Protein AF-A0A8E2JTP0-F1 (afdb_monomer)

Nearest PDB structures (foldseek):
  8rdj-assembly1_T  TM=5.220E-01  e=9.508E-03  Sinapis alba
  8qma-assembly1_R  TM=5.192E-01  e=4.150E-02  Sinapis alba
  7v4o-assembly1_B-2  TM=5.478E-01  e=5.758E-02  Streptomyces sp. MK730-62F2
  8wa1-assembly1_P  TM=5.240E-01  e=7.163E-02  Nicotiana tabacum
  7v4p-assembly1_B-2  TM=4.332E-01  e=7.163E-02  Streptomyces sp. MK730-62F2

Organism: NCBI:txid574774

pLDDT: mean 77.01, std 10.87, range [49.31, 93.19]

Radius of gyration: 12.05 Å; Cα contacts (8 Å, |Δi|>4): 239; chains: 1; bounding box: 29×27×30 Å

Mean predicted aligned error: 6.85 Å

Solvent-accessible surface area (backbone atoms only — not comparable to full-atom values): 5381 Å² total; per-residue (Å²): 134,87,81,68,52,72,51,60,70,97,70,53,70,72,55,51,24,55,52,48,15,63,73,67,74,43,88,40,46,72,50,77,79,46,76,49,88,52,68,46,75,51,77,49,95,66,47,45,28,38,40,31,33,19,40,88,93,39,30,37,37,33,34,32,90,71,79,42,78,45,56,23,82,35,75,62,13,30,30,44,39,73,40,82,62,33,38,37,39,38,52,42,29,42,34,32,42,25,62

Sequence (99 aa):
MEEVIKGTDDVSDDELEKLASKLCKQDVKIDKSYTVGHSNVVQQENILAVFVKKQSGVGAVEILPYNSIRTGPGEKGWAILPIVERCTLFGQPLVRFFR

Foldseek 3Di:
DQDKDKDQADDDQVVVQVVLCVSLVHRWHKDDKDWDPFKDWDFDPPFFKKKWADDDPWKWKQAPPVRDIDHAPDNRMIMIGTHDGTMIIGGTITMITID

Structure (mmCIF, N/CA/C/O backbone):
data_AF-A0A8E2JTP0-F1
#
_entry.id   AF-A0A8E2JTP0-F1
#
loop_
_atom_site.group_PDB
_atom_site.id
_atom_site.type_symbol
_atom_site.label_atom_id
_atom_site.label_alt_id
_atom_site.label_comp_id
_atom_site.label_asym_id
_atom_site.label_entity_id
_atom_site.label_seq_id
_atom_site.pdbx_PDB_ins_code
_atom_site.Cartn_x
_atom_site.Cartn_y
_atom_site.Cartn_z
_atom_site.occupancy
_atom_site.B_iso_or_equiv
_atom_site.auth_seq_id
_atom_site.auth_comp_id
_atom_site.auth_asym_id
_atom_site.auth_atom_id
_atom_site.pdbx_PDB_model_num
ATOM 1 N N . MET A 1 1 ? -8.854 15.706 4.506 1.00 49.31 1 MET A N 1
ATOM 2 C CA . MET A 1 1 ? -7.543 15.466 3.869 1.00 49.31 1 MET A CA 1
ATOM 3 C C . MET A 1 1 ? -7.232 14.005 4.108 1.00 49.31 1 MET A C 1
ATOM 5 O O . MET A 1 1 ? -7.220 13.617 5.267 1.00 49.31 1 MET A O 1
ATOM 9 N N . GLU A 1 2 ? -7.110 13.193 3.062 1.00 65.62 2 GLU A N 1
ATOM 10 C CA . GLU A 1 2 ? -6.687 11.801 3.233 1.00 65.62 2 GLU A CA 1
ATOM 11 C C . GLU A 1 2 ? -5.175 11.765 3.417 1.00 65.62 2 GLU A C 1
ATOM 13 O O . GLU A 1 2 ? -4.427 12.342 2.623 1.00 65.62 2 GLU A O 1
ATOM 18 N N . GLU A 1 3 ? -4.742 11.145 4.506 1.00 76.88 3 GLU A N 1
ATOM 19 C CA . GLU A 1 3 ? -3.332 11.009 4.827 1.00 76.88 3 GLU A CA 1
ATOM 20 C C . GLU A 1 3 ? -2.723 9.957 3.889 1.00 76.88 3 GLU A C 1
ATOM 22 O O . GLU A 1 3 ? -3.250 8.861 3.728 1.00 76.88 3 GLU A O 1
ATOM 27 N N . VAL A 1 4 ? -1.638 10.313 3.204 1.00 83.38 4 VAL A N 1
ATOM 28 C CA . VAL A 1 4 ? -0.874 9.395 2.352 1.00 83.38 4 VAL A CA 1
ATOM 29 C C . VAL A 1 4 ? 0.539 9.364 2.893 1.00 83.38 4 VAL A C 1
ATOM 31 O O . VAL A 1 4 ? 1.188 10.408 2.980 1.00 83.38 4 VAL A O 1
ATOM 34 N N . ILE A 1 5 ? 1.031 8.171 3.210 1.00 86.12 5 ILE A N 1
ATOM 35 C CA . ILE A 1 5 ? 2.400 7.987 3.693 1.00 86.12 5 ILE A CA 1
ATOM 36 C C . ILE A 1 5 ? 3.294 7.720 2.483 1.00 86.12 5 ILE A C 1
ATOM 38 O O . ILE A 1 5 ? 2.952 6.898 1.635 1.00 86.12 5 ILE A O 1
ATOM 42 N N . LYS A 1 6 ? 4.425 8.424 2.377 1.00 87.69 6 LYS A N 1
ATOM 43 C CA . LYS A 1 6 ? 5.391 8.299 1.273 1.00 87.69 6 LYS A CA 1
ATOM 44 C C . LYS A 1 6 ? 6.810 8.138 1.815 1.00 87.69 6 LYS A C 1
ATOM 46 O O . LYS A 1 6 ? 7.126 8.722 2.847 1.00 87.69 6 LYS A O 1
ATOM 51 N N . GLY A 1 7 ? 7.666 7.430 1.082 1.00 84.19 7 GLY A N 1
ATOM 52 C CA . GLY A 1 7 ? 9.087 7.268 1.411 1.00 84.19 7 GLY A CA 1
ATOM 53 C C . GLY A 1 7 ? 9.944 6.902 0.196 1.00 84.19 7 GLY A C 1
ATOM 54 O O . GLY A 1 7 ? 9.420 6.763 -0.912 1.00 84.19 7 GLY A O 1
ATOM 55 N N . THR A 1 8 ? 11.263 6.793 0.391 1.00 80.62 8 THR A N 1
ATOM 56 C CA . THR A 1 8 ? 12.259 6.594 -0.689 1.00 80.62 8 THR A CA 1
ATOM 57 C C . THR A 1 8 ? 13.318 5.522 -0.423 1.00 80.62 8 THR A C 1
ATOM 59 O O . THR A 1 8 ? 14.108 5.236 -1.320 1.00 80.62 8 THR A O 1
ATOM 62 N N . ASP A 1 9 ? 13.324 4.926 0.769 1.00 74.62 9 ASP A N 1
ATOM 63 C CA . ASP A 1 9 ? 14.285 3.896 1.176 1.00 74.62 9 ASP A CA 1
ATOM 64 C C . ASP A 1 9 ? 13.614 2.518 1.260 1.00 74.62 9 ASP A C 1
ATOM 66 O O . ASP A 1 9 ? 12.380 2.420 1.296 1.00 74.62 9 ASP A O 1
ATOM 70 N N . ASP A 1 10 ? 14.419 1.451 1.282 1.00 74.31 10 ASP A N 1
ATOM 71 C CA . ASP A 1 10 ? 13.914 0.111 1.586 1.00 74.31 10 ASP A CA 1
ATOM 72 C C . ASP A 1 10 ? 13.593 0.036 3.084 1.00 74.31 10 ASP A C 1
ATOM 74 O O . ASP A 1 10 ? 14.473 0.045 3.942 1.00 74.31 10 ASP A O 1
ATOM 78 N N . VAL A 1 11 ? 12.295 0.013 3.370 1.00 81.56 11 VAL A N 1
ATOM 79 C CA . VAL A 1 11 ? 11.709 -0.071 4.709 1.00 81.56 11 VAL A CA 1
ATOM 80 C C . VAL A 1 11 ? 11.310 -1.518 4.970 1.00 81.56 11 VAL A C 1
ATOM 82 O O . VAL A 1 11 ? 10.853 -2.210 4.057 1.00 81.56 11 VAL A O 1
ATOM 85 N N . SER A 1 12 ? 11.498 -1.982 6.204 1.00 88.19 12 SER A N 1
ATOM 86 C CA . SER A 1 12 ? 11.147 -3.351 6.586 1.00 88.19 12 SER A CA 1
ATOM 87 C C . SER A 1 12 ? 9.632 -3.586 6.570 1.00 88.19 12 SER A C 1
ATOM 89 O O . SER A 1 12 ? 8.845 -2.661 6.774 1.00 88.19 12 SER A O 1
ATOM 91 N N . ASP A 1 13 ? 9.210 -4.837 6.370 1.00 89.44 13 ASP A N 1
ATOM 92 C CA . ASP A 1 13 ? 7.791 -5.216 6.392 1.00 89.44 13 ASP A CA 1
ATOM 93 C C . ASP A 1 13 ? 7.132 -4.838 7.733 1.00 89.44 13 ASP A C 1
ATOM 95 O O . ASP A 1 13 ? 6.051 -4.257 7.731 1.00 89.44 13 ASP A O 1
ATOM 99 N N . ASP A 1 14 ? 7.828 -5.035 8.859 1.00 90.88 14 ASP A N 1
ATOM 100 C CA . ASP A 1 14 ? 7.355 -4.652 10.199 1.00 90.88 14 ASP A CA 1
ATOM 101 C C . ASP A 1 14 ? 7.099 -3.142 10.334 1.00 90.88 14 ASP A C 1
ATOM 103 O O . ASP A 1 14 ? 6.164 -2.703 11.010 1.00 90.88 14 ASP A O 1
ATOM 107 N N . GLU A 1 15 ? 7.947 -2.311 9.727 1.00 91.06 15 GLU A N 1
ATOM 108 C CA . GLU A 1 15 ? 7.766 -0.859 9.724 1.00 91.06 15 GLU A CA 1
ATOM 109 C C . GLU A 1 15 ? 6.629 -0.439 8.794 1.00 91.06 15 GLU A C 1
ATOM 111 O O . GLU A 1 15 ? 5.832 0.427 9.162 1.00 91.06 15 GLU A O 1
ATOM 116 N N . LEU A 1 16 ? 6.510 -1.070 7.623 1.00 89.75 16 LEU A N 1
ATOM 117 C CA . LEU A 1 16 ? 5.400 -0.836 6.701 1.00 89.75 16 LEU A CA 1
ATOM 118 C C . LEU A 1 16 ? 4.056 -1.205 7.342 1.00 89.75 16 LEU A C 1
ATOM 120 O O . LEU A 1 16 ? 3.112 -0.424 7.233 1.00 89.75 16 LEU A O 1
ATOM 124 N N . GLU A 1 17 ? 3.981 -2.331 8.056 1.00 93.19 17 GLU A N 1
ATOM 125 C CA . GLU A 1 17 ? 2.800 -2.729 8.829 1.00 93.19 17 GLU A CA 1
ATOM 126 C C . GLU A 1 17 ? 2.467 -1.695 9.904 1.00 93.19 17 GLU A C 1
ATOM 128 O O . GLU A 1 17 ? 1.341 -1.218 9.954 1.00 93.19 17 GLU A O 1
ATOM 133 N N . LYS A 1 18 ? 3.437 -1.250 10.716 1.00 92.81 18 LYS A N 1
ATOM 134 C CA . LYS A 1 18 ? 3.191 -0.216 11.744 1.00 92.81 18 LYS A CA 1
ATOM 135 C C . LYS A 1 18 ? 2.641 1.082 11.151 1.00 92.81 18 LYS A C 1
ATOM 137 O O . LYS A 1 18 ? 1.740 1.695 11.730 1.00 92.81 18 LYS A O 1
ATOM 142 N N . LEU A 1 19 ? 3.190 1.517 10.017 1.00 92.06 19 LEU A N 1
ATOM 143 C CA . LEU A 1 19 ? 2.740 2.718 9.315 1.00 92.06 19 LEU A CA 1
ATOM 144 C C . LEU A 1 19 ? 1.323 2.543 8.760 1.00 92.06 19 LEU A C 1
ATOM 146 O O . LEU A 1 19 ? 0.487 3.429 8.945 1.00 92.06 19 LEU A O 1
ATOM 150 N N . ALA A 1 20 ? 1.041 1.402 8.132 1.00 90.00 20 ALA A N 1
ATOM 151 C CA . ALA A 1 20 ? -0.279 1.082 7.608 1.00 90.00 20 ALA A CA 1
ATOM 152 C C . ALA A 1 20 ? -1.316 0.931 8.733 1.00 90.00 20 ALA A C 1
ATOM 154 O O . ALA A 1 20 ? -2.396 1.506 8.632 1.00 90.00 20 ALA A O 1
ATOM 155 N N . SER A 1 21 ? -0.973 0.284 9.849 1.00 91.88 21 SER A N 1
ATOM 156 C CA . SER A 1 21 ? -1.864 0.140 11.004 1.00 91.88 21 SER A CA 1
ATOM 157 C C . SER A 1 21 ? -2.235 1.496 11.602 1.00 91.88 21 SER A C 1
ATOM 159 O O . SER A 1 21 ? -3.396 1.764 11.920 1.00 91.88 21 SER A O 1
ATOM 161 N N . LYS A 1 22 ? -1.258 2.409 11.709 1.00 91.56 22 LYS A N 1
ATOM 162 C CA . LYS A 1 22 ? -1.506 3.784 12.161 1.00 91.56 22 LYS A CA 1
ATOM 163 C C . LYS A 1 22 ? -2.425 4.536 11.196 1.00 91.56 22 LYS A C 1
ATOM 165 O O . LYS A 1 22 ? -3.325 5.241 11.649 1.00 91.56 22 LYS A O 1
ATOM 170 N N . LEU A 1 23 ? -2.210 4.370 9.891 1.00 89.69 23 LEU A N 1
ATOM 171 C CA . LEU A 1 23 ? -3.006 5.004 8.843 1.00 89.69 23 LEU A CA 1
ATOM 172 C C . LEU A 1 23 ? -4.460 4.504 8.837 1.00 89.69 23 LEU A C 1
ATOM 174 O O . LEU A 1 23 ? -5.390 5.306 8.788 1.00 89.69 23 LEU A O 1
ATOM 178 N N . CYS A 1 24 ? -4.651 3.188 8.940 1.00 87.75 24 CYS A N 1
ATOM 179 C CA . CYS A 1 24 ? -5.955 2.526 8.943 1.00 87.75 24 CYS A CA 1
ATOM 180 C C . CYS A 1 24 ? -6.652 2.561 10.314 1.00 87.75 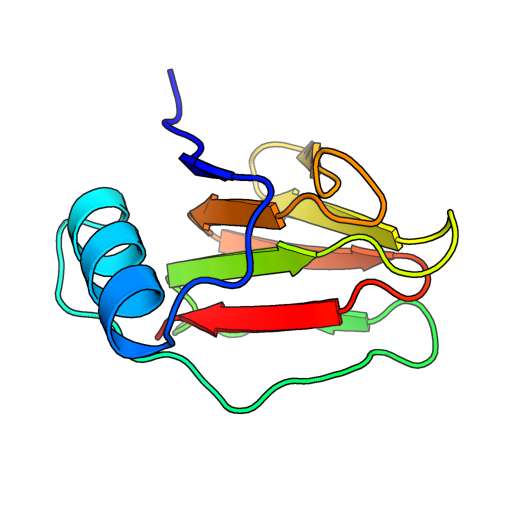24 CYS A C 1
ATOM 182 O O . CYS A 1 24 ? -7.825 2.211 10.404 1.00 87.75 24 CYS A O 1
ATOM 184 N N . LYS A 1 25 ? -5.957 3.000 11.375 1.00 89.81 25 LYS A N 1
ATOM 185 C CA . LYS A 1 25 ? -6.432 3.015 12.774 1.00 89.81 25 LYS A CA 1
ATOM 186 C C . LYS A 1 25 ? -6.850 1.636 13.304 1.00 89.81 25 LYS A C 1
ATOM 188 O O . LYS A 1 25 ? -7.688 1.548 14.199 1.00 89.81 25 LYS A O 1
ATOM 193 N N . GLN A 1 26 ? -6.248 0.577 12.777 1.00 90.00 26 GLN A N 1
ATOM 194 C CA . GLN A 1 26 ? -6.445 -0.808 13.202 1.00 90.00 26 GLN A CA 1
ATOM 195 C C . GLN A 1 26 ? -5.210 -1.635 12.851 1.00 90.00 26 GLN A C 1
ATOM 197 O O . GLN A 1 26 ? -4.404 -1.189 12.042 1.00 90.00 26 GLN A O 1
ATOM 202 N N . ASP A 1 27 ? -5.032 -2.799 13.472 1.00 90.62 27 ASP A N 1
ATOM 203 C CA . ASP A 1 27 ? -3.891 -3.662 13.153 1.00 90.62 27 ASP A CA 1
ATOM 204 C C . ASP A 1 27 ? -4.071 -4.288 11.768 1.00 90.62 27 ASP A C 1
ATOM 206 O O . ASP A 1 27 ? -5.141 -4.827 11.482 1.00 90.62 27 ASP A O 1
ATOM 210 N N . VAL A 1 28 ? -3.044 -4.188 10.923 1.00 89.88 28 VAL A N 1
ATOM 211 C CA . VAL A 1 28 ? -3.043 -4.743 9.568 1.00 89.88 28 VAL A CA 1
ATOM 212 C C . VAL A 1 28 ? -1.785 -5.559 9.311 1.00 89.88 28 VAL A C 1
ATOM 214 O O . VAL A 1 28 ? -0.712 -5.256 9.838 1.00 89.88 28 VAL A O 1
ATOM 217 N N . LYS A 1 29 ? -1.904 -6.577 8.461 1.00 90.25 29 LYS A N 1
ATOM 218 C CA . LYS A 1 29 ? -0.803 -7.441 8.029 1.00 90.25 29 LYS A CA 1
ATOM 219 C C . LYS A 1 29 ? -0.510 -7.291 6.553 1.00 90.25 29 LYS A C 1
ATOM 221 O O . LYS A 1 29 ? -1.427 -7.195 5.737 1.00 90.25 29 LYS A O 1
ATOM 226 N N . ILE A 1 30 ? 0.778 -7.254 6.218 1.00 87.81 30 ILE A N 1
ATOM 227 C CA . ILE A 1 30 ? 1.222 -7.132 4.836 1.00 87.81 30 ILE A CA 1
ATOM 228 C C . ILE A 1 30 ? 1.187 -8.501 4.154 1.00 87.81 30 ILE A C 1
ATOM 230 O O . ILE A 1 30 ? 1.782 -9.481 4.604 1.00 87.81 30 ILE A O 1
ATOM 234 N N . ASP A 1 31 ? 0.481 -8.569 3.034 1.00 84.50 31 ASP A N 1
ATOM 235 C CA . ASP A 1 31 ? 0.487 -9.738 2.168 1.00 84.50 31 ASP A CA 1
ATOM 236 C C . ASP A 1 31 ? 1.821 -9.874 1.424 1.00 84.50 31 ASP A C 1
ATOM 238 O O . ASP A 1 31 ? 2.571 -8.915 1.203 1.00 84.50 31 ASP A O 1
ATOM 242 N N . LYS A 1 32 ? 2.076 -11.090 0.924 1.00 72.94 32 LYS A N 1
ATOM 243 C CA . LYS A 1 32 ? 3.167 -11.328 -0.027 1.00 72.94 32 LYS A CA 1
ATOM 244 C C . LYS A 1 32 ? 3.034 -10.417 -1.250 1.00 72.94 32 LYS A C 1
ATOM 246 O O . LYS A 1 32 ? 1.941 -10.103 -1.716 1.00 72.94 32 LYS A O 1
ATOM 251 N N . SER A 1 33 ? 4.188 -10.034 -1.794 1.00 69.81 33 SER A N 1
ATOM 252 C CA . SER A 1 33 ? 4.265 -9.160 -2.968 1.00 69.81 33 SER A CA 1
ATOM 253 C C . SER A 1 33 ? 3.568 -9.768 -4.172 1.00 69.81 33 SER A C 1
ATOM 255 O O . SER A 1 33 ? 3.773 -10.943 -4.480 1.00 69.81 33 SER A O 1
ATOM 257 N N . TYR A 1 34 ? 2.813 -8.939 -4.886 1.00 68.94 34 TYR A N 1
ATOM 258 C CA . TYR A 1 34 ? 2.208 -9.308 -6.152 1.00 68.94 34 TYR A CA 1
ATOM 259 C C . TYR A 1 34 ? 2.672 -8.331 -7.233 1.00 68.94 34 TYR A C 1
ATOM 261 O O . TYR A 1 34 ? 2.556 -7.113 -7.087 1.00 68.94 34 TYR A O 1
ATOM 269 N N . THR A 1 35 ? 3.211 -8.874 -8.322 1.00 62.19 35 THR A N 1
ATOM 270 C CA . THR A 1 35 ? 3.490 -8.105 -9.537 1.00 62.19 35 THR A CA 1
ATOM 271 C C . THR A 1 35 ? 2.407 -8.431 -10.549 1.00 62.19 35 THR A C 1
ATOM 273 O O . THR A 1 35 ? 2.204 -9.588 -10.912 1.00 62.19 35 THR A O 1
ATOM 276 N N . VAL A 1 36 ? 1.697 -7.402 -10.995 1.00 62.16 36 VAL A N 1
ATOM 277 C CA . VAL A 1 36 ? 0.563 -7.547 -11.907 1.00 62.16 36 VAL A CA 1
ATOM 278 C C . VAL A 1 36 ? 1.059 -7.535 -13.349 1.00 62.16 36 VAL A C 1
ATOM 280 O O . VAL A 1 36 ? 1.630 -6.547 -13.811 1.00 62.16 36 VAL A O 1
ATOM 283 N N . GLY A 1 37 ? 0.801 -8.611 -14.089 1.00 53.28 37 GLY A N 1
ATOM 284 C CA . GLY A 1 37 ? 0.972 -8.645 -15.539 1.00 53.28 37 GLY A CA 1
ATOM 285 C C . GLY A 1 37 ? -0.249 -8.057 -16.247 1.00 53.28 37 GLY A C 1
ATOM 286 O O . GLY A 1 37 ? -1.122 -8.814 -16.643 1.00 53.28 37 GLY A O 1
ATOM 287 N N . HIS A 1 38 ? -0.279 -6.730 -16.415 1.00 55.47 38 HIS A N 1
ATOM 288 C CA . HIS A 1 38 ? -1.344 -5.947 -17.079 1.00 55.47 38 HIS A CA 1
ATOM 289 C C . HIS A 1 38 ? -2.668 -5.838 -16.298 1.00 55.47 38 HIS A C 1
ATOM 291 O O . HIS A 1 38 ? -3.017 -6.706 -15.510 1.00 55.47 38 HIS A O 1
ATOM 297 N N . SER A 1 39 ? -3.338 -4.689 -16.470 1.00 56.25 39 SER A N 1
ATOM 298 C CA . SER A 1 39 ? -4.332 -4.097 -15.564 1.00 56.25 39 SER A CA 1
ATOM 299 C C . SER A 1 39 ? -5.266 -5.096 -14.874 1.00 56.25 39 SER A C 1
ATOM 301 O O . SER A 1 39 ? -6.129 -5.686 -15.518 1.00 56.25 39 SER A O 1
ATOM 303 N N . ASN A 1 40 ? -5.134 -5.221 -13.550 1.00 64.94 40 ASN A N 1
ATOM 304 C CA . ASN A 1 40 ? -6.008 -6.046 -12.720 1.00 64.94 40 ASN A CA 1
ATOM 305 C C . ASN A 1 40 ? -6.826 -5.157 -11.787 1.00 64.94 40 ASN A C 1
ATO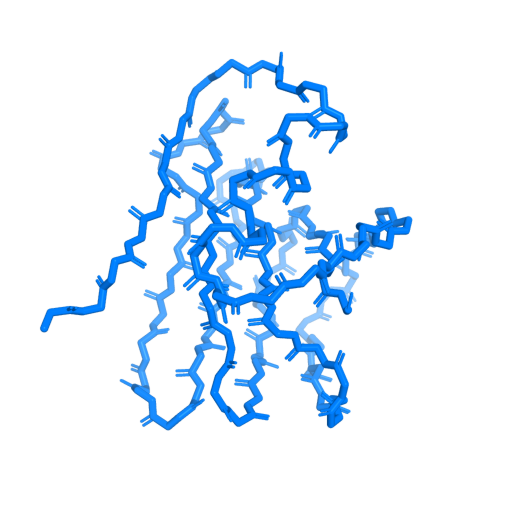M 307 O O . ASN A 1 40 ? -6.287 -4.329 -11.047 1.00 64.94 40 ASN A O 1
ATOM 311 N N . VAL A 1 41 ? -8.139 -5.361 -11.798 1.00 58.25 41 VAL A N 1
ATOM 312 C CA . VAL A 1 41 ? -9.027 -4.823 -10.769 1.00 58.25 41 VAL A CA 1
ATOM 313 C C . VAL A 1 41 ? -8.866 -5.703 -9.535 1.00 58.25 41 VAL A C 1
ATOM 315 O O . VAL A 1 41 ? -9.114 -6.906 -9.600 1.00 58.25 41 VAL A O 1
ATOM 318 N N . VAL A 1 42 ? -8.458 -5.116 -8.412 1.00 65.19 42 VAL A N 1
ATOM 319 C CA . VAL A 1 42 ? -8.420 -5.818 -7.129 1.00 65.19 42 VAL A CA 1
ATOM 320 C C . VAL A 1 42 ? -9.594 -5.325 -6.293 1.00 65.19 42 VAL A C 1
ATOM 322 O O . VAL A 1 42 ? -9.543 -4.296 -5.620 1.00 65.19 42 VAL A O 1
ATOM 325 N N . GLN A 1 43 ? -10.687 -6.079 -6.379 1.00 57.69 43 GLN A N 1
ATOM 326 C CA . GLN A 1 43 ? -11.845 -5.964 -5.500 1.00 57.69 43 GLN A CA 1
ATOM 327 C C . GLN A 1 43 ? -11.743 -7.059 -4.444 1.00 57.69 43 GLN A C 1
ATOM 329 O O . GLN A 1 43 ? -12.059 -8.214 -4.718 1.00 57.69 43 GLN A O 1
ATOM 334 N N . GLN A 1 44 ? -11.270 -6.717 -3.250 1.00 61.75 44 GLN A N 1
ATOM 335 C CA . GLN A 1 44 ? -11.392 -7.599 -2.093 1.00 61.75 44 GLN A CA 1
ATOM 33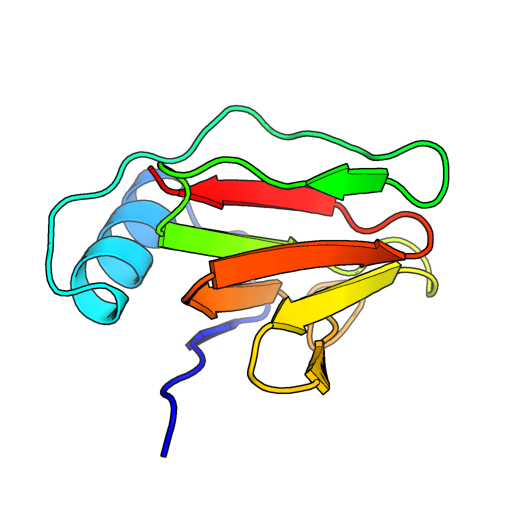6 C C . GLN A 1 44 ? -11.843 -6.770 -0.898 1.00 61.75 44 GLN A C 1
ATOM 338 O O . GLN A 1 44 ? -11.207 -5.776 -0.566 1.00 61.75 44 GLN A O 1
ATOM 343 N N . GLU A 1 45 ? -12.924 -7.210 -0.256 1.00 64.88 45 GLU A N 1
ATOM 344 C CA . GLU A 1 45 ? -13.590 -6.519 0.860 1.00 64.88 45 GLU A CA 1
ATOM 345 C C . GLU A 1 45 ? -12.695 -6.354 2.102 1.00 64.88 45 GLU A C 1
ATOM 347 O O . GLU A 1 45 ? -12.989 -5.543 2.971 1.00 64.88 45 GLU A O 1
ATOM 352 N N . ASN A 1 46 ? -11.576 -7.084 2.162 1.00 74.44 46 ASN A N 1
ATOM 353 C CA . ASN A 1 46 ? -10.687 -7.143 3.323 1.00 74.44 46 ASN A CA 1
ATOM 354 C C . ASN A 1 46 ? -9.336 -6.445 3.101 1.00 74.44 46 ASN A C 1
ATOM 356 O O . ASN A 1 46 ? -8.409 -6.688 3.863 1.00 74.44 46 ASN A O 1
ATOM 360 N N . ILE A 1 47 ? -9.169 -5.649 2.040 1.00 80.56 47 ILE A N 1
ATOM 361 C CA . ILE A 1 47 ? -7.938 -4.871 1.847 1.00 80.56 47 ILE A CA 1
ATOM 362 C C . ILE A 1 47 ? -8.171 -3.451 2.350 1.00 80.56 47 ILE A C 1
ATOM 364 O O . ILE A 1 47 ? -9.036 -2.740 1.850 1.00 80.56 47 ILE A O 1
ATOM 368 N N . LEU A 1 48 ? -7.346 -3.031 3.301 1.00 85.06 48 LEU A N 1
ATOM 369 C CA . LEU A 1 48 ? -7.474 -1.760 4.012 1.00 85.06 48 LEU A CA 1
ATOM 370 C C . LEU A 1 48 ? -6.502 -0.704 3.505 1.00 85.06 48 LEU A C 1
ATOM 372 O O . LEU A 1 48 ? -6.769 0.493 3.589 1.00 85.06 48 LEU A O 1
ATOM 376 N N . ALA A 1 49 ? -5.359 -1.142 2.985 1.00 85.00 49 ALA A N 1
ATOM 377 C CA . ALA A 1 49 ? -4.389 -0.269 2.352 1.00 85.00 49 ALA A CA 1
ATOM 378 C C . ALA A 1 49 ? -3.588 -1.006 1.278 1.00 85.00 49 ALA A C 1
ATOM 380 O O . ALA A 1 49 ? -3.516 -2.235 1.235 1.00 85.00 49 ALA A O 1
ATOM 381 N N . VAL A 1 50 ? -2.940 -0.230 0.417 1.00 86.56 50 VAL A N 1
ATOM 382 C CA . VAL A 1 50 ? -2.031 -0.721 -0.613 1.00 86.56 50 VAL A CA 1
ATOM 383 C C . VAL A 1 50 ? -0.708 0.025 -0.547 1.00 86.56 50 VAL A C 1
ATOM 385 O O . VAL A 1 50 ? -0.655 1.254 -0.547 1.00 86.56 50 VAL A O 1
ATOM 388 N N . PHE A 1 51 ? 0.374 -0.741 -0.501 1.00 87.44 51 PHE A N 1
ATOM 389 C CA . PHE A 1 51 ? 1.720 -0.270 -0.770 1.00 87.44 51 PHE A CA 1
ATOM 390 C C . PHE A 1 51 ? 1.943 -0.261 -2.280 1.00 87.44 51 PHE A C 1
ATOM 392 O O . PHE A 1 51 ? 1.717 -1.270 -2.950 1.00 87.44 51 PHE A O 1
ATOM 399 N N . VAL A 1 52 ? 2.428 0.858 -2.811 1.00 83.88 52 VAL A N 1
ATOM 400 C CA . VAL A 1 52 ? 2.713 1.036 -4.236 1.00 83.88 52 VAL A CA 1
ATOM 401 C C . VAL A 1 52 ? 4.146 1.520 -4.408 1.00 83.88 52 VAL A C 1
ATOM 403 O O . VAL A 1 52 ? 4.477 2.640 -4.012 1.00 83.88 52 VAL A O 1
ATOM 406 N N . LYS A 1 53 ? 4.986 0.708 -5.059 1.00 80.62 53 LYS A N 1
ATOM 407 C CA . LYS A 1 53 ? 6.329 1.097 -5.518 1.00 80.62 53 LYS A CA 1
ATOM 408 C C . LYS A 1 53 ? 6.339 1.121 -7.042 1.00 80.62 53 LYS A C 1
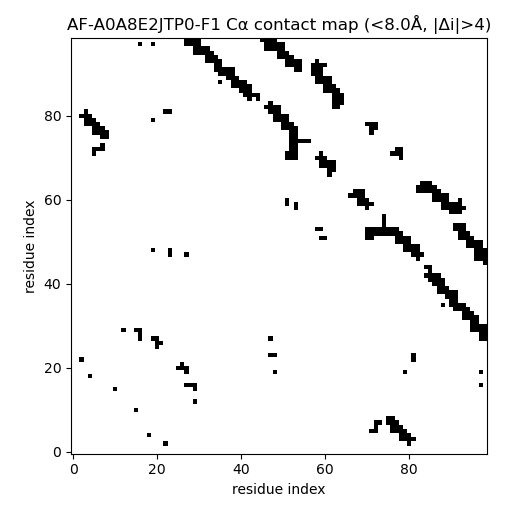ATOM 410 O O . LYS A 1 53 ? 5.953 0.154 -7.702 1.00 80.62 53 LYS A O 1
ATOM 415 N N . LYS A 1 54 ? 6.752 2.253 -7.614 1.00 71.75 54 LYS A N 1
ATOM 416 C CA . LYS A 1 54 ? 6.832 2.411 -9.069 1.00 71.75 54 LYS A CA 1
ATOM 417 C C . LYS A 1 54 ? 8.020 1.592 -9.575 1.00 71.75 54 LYS A C 1
ATOM 419 O O . LYS A 1 54 ? 9.153 1.902 -9.228 1.00 71.75 54 LYS A O 1
ATOM 424 N N . GLN A 1 55 ? 7.777 0.583 -10.407 1.00 68.19 55 GLN A N 1
ATOM 425 C CA . GLN A 1 55 ? 8.837 -0.084 -11.161 1.00 68.19 55 GLN A CA 1
ATOM 426 C C . GLN A 1 55 ? 8.874 0.497 -12.582 1.00 68.19 55 GLN A C 1
ATOM 428 O O . GLN A 1 55 ? 7.846 0.612 -13.245 1.00 68.19 55 GLN A O 1
ATOM 433 N N . SER A 1 56 ? 10.059 0.916 -13.033 1.00 61.47 56 SER A N 1
ATOM 434 C CA . SER A 1 56 ? 10.362 1.101 -14.463 1.00 61.47 56 SER A CA 1
ATOM 435 C C . SER A 1 56 ? 9.509 2.130 -15.226 1.00 61.47 56 SER A C 1
ATOM 437 O O . SER A 1 56 ? 9.172 1.926 -16.388 1.00 61.47 56 SER A O 1
ATOM 439 N N . GLY A 1 57 ? 9.111 3.243 -14.600 1.00 58.94 57 GLY A N 1
ATOM 440 C CA . GLY A 1 57 ? 8.365 4.297 -15.306 1.00 58.94 57 GLY A CA 1
ATOM 441 C C . GLY A 1 57 ? 6.852 4.061 -15.457 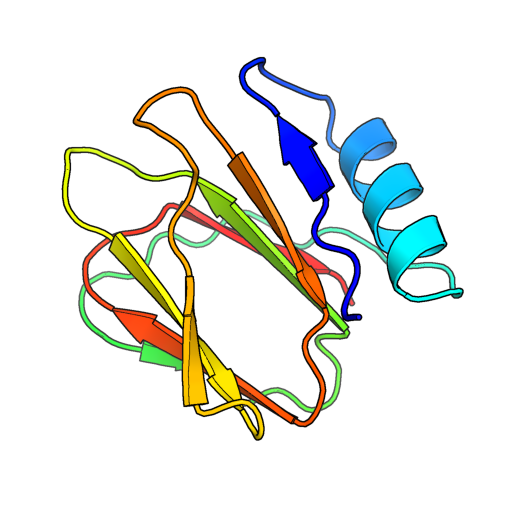1.00 58.94 57 GLY A C 1
ATOM 442 O O . GLY A 1 57 ? 6.128 5.040 -15.641 1.00 58.94 57 GLY A O 1
ATOM 443 N N . VAL A 1 58 ? 6.359 2.825 -15.297 1.00 62.38 58 VAL A N 1
ATOM 444 C CA . VAL A 1 58 ? 5.004 2.407 -15.704 1.00 62.38 58 VAL A CA 1
ATOM 445 C C . VAL A 1 58 ? 4.274 1.703 -14.556 1.00 62.38 58 VAL A C 1
ATOM 447 O O . VAL A 1 58 ? 4.476 0.522 -14.294 1.00 62.38 58 VAL A O 1
ATOM 450 N N . GLY A 1 59 ? 3.373 2.408 -13.873 1.00 64.81 59 GLY A N 1
ATOM 451 C CA . GLY A 1 59 ? 2.535 1.785 -12.848 1.00 64.81 59 GLY A CA 1
ATOM 452 C C . GLY A 1 59 ? 1.752 2.788 -12.013 1.00 64.81 59 GLY A C 1
ATOM 453 O O . GLY A 1 59 ? 2.327 3.767 -11.536 1.00 64.81 59 GLY A O 1
ATOM 454 N N . ALA A 1 60 ? 0.458 2.537 -11.830 1.00 71.88 60 ALA A N 1
ATOM 455 C CA . ALA A 1 60 ? -0.433 3.360 -11.019 1.00 71.88 60 ALA A CA 1
ATOM 456 C C . ALA A 1 60 ? -1.522 2.519 -10.345 1.00 71.88 60 ALA A C 1
ATOM 458 O O . ALA A 1 60 ? -1.820 1.408 -10.781 1.00 71.88 60 ALA A O 1
ATOM 459 N N . VAL A 1 61 ? -2.126 3.071 -9.298 1.00 74.69 61 VAL A N 1
ATOM 460 C CA . VAL A 1 61 ? -3.281 2.506 -8.604 1.00 74.69 61 VAL A CA 1
ATOM 461 C C . VAL A 1 61 ? -4.372 3.562 -8.539 1.00 74.69 61 VAL A C 1
ATOM 463 O O . VAL A 1 61 ? -4.132 4.667 -8.063 1.00 74.69 61 VAL A O 1
ATOM 466 N N . GLU A 1 62 ? -5.561 3.240 -9.023 1.00 77.25 62 GLU A N 1
ATOM 467 C CA . GLU A 1 62 ? -6.766 4.028 -8.776 1.00 77.25 62 GLU A CA 1
ATOM 468 C C . GLU A 1 62 ? -7.460 3.509 -7.527 1.00 77.25 62 GLU A C 1
ATOM 470 O O . GLU A 1 62 ? -7.586 2.298 -7.351 1.00 77.25 62 GLU A O 1
ATOM 475 N N . ILE A 1 63 ? -7.916 4.419 -6.673 1.00 74.44 63 ILE A N 1
ATOM 476 C CA . ILE A 1 63 ? -8.650 4.089 -5.450 1.00 74.44 63 ILE A CA 1
ATOM 477 C C . ILE A 1 63 ? -10.043 4.694 -5.546 1.00 74.44 63 ILE A C 1
ATOM 479 O O . ILE A 1 63 ? -10.194 5.898 -5.773 1.00 74.44 63 ILE A O 1
ATOM 483 N N . LEU A 1 64 ? -11.052 3.847 -5.365 1.00 71.31 64 LEU A N 1
ATOM 484 C CA . LEU A 1 64 ? -12.458 4.224 -5.342 1.00 71.31 64 LEU A CA 1
ATOM 485 C C . LEU A 1 64 ? -12.967 4.318 -3.893 1.00 71.31 64 LEU A C 1
ATOM 487 O O . LEU A 1 64 ? -12.486 3.562 -3.040 1.00 71.31 64 LEU A O 1
ATOM 491 N N . PRO A 1 65 ? -13.891 5.259 -3.609 1.00 64.88 65 PRO A N 1
ATOM 492 C CA . PRO A 1 65 ? -14.653 6.094 -4.556 1.00 64.88 65 PRO A CA 1
ATOM 493 C C . PRO A 1 65 ? -13.948 7.396 -4.984 1.00 64.88 65 PRO A C 1
ATOM 495 O O . PRO A 1 65 ? -14.528 8.224 -5.682 1.00 64.88 65 PRO A O 1
ATOM 498 N N . TYR A 1 66 ? -12.692 7.602 -4.587 1.00 67.12 66 TYR A N 1
ATOM 499 C CA . TYR A 1 66 ? -11.993 8.875 -4.776 1.00 67.12 66 TYR A CA 1
ATOM 500 C C . TYR A 1 66 ? -11.648 9.228 -6.226 1.00 67.12 66 TYR A C 1
ATOM 502 O O . TYR A 1 66 ? -11.183 10.343 -6.464 1.00 67.12 66 TYR A O 1
ATOM 510 N N . ASN A 1 67 ? -11.827 8.300 -7.178 1.00 67.06 67 ASN A N 1
ATOM 511 C CA . ASN A 1 67 ? -11.410 8.440 -8.582 1.00 67.06 67 ASN A CA 1
ATOM 512 C C . ASN A 1 67 ? -9.989 9.013 -8.697 1.00 67.06 67 ASN A C 1
ATOM 514 O O . ASN A 1 67 ? -9.689 9.848 -9.553 1.00 67.06 67 ASN A O 1
ATOM 518 N N . SER A 1 68 ? -9.116 8.626 -7.762 1.00 67.19 68 SER A N 1
ATOM 519 C CA . SER A 1 68 ? -7.785 9.201 -7.650 1.00 67.19 68 SER A CA 1
ATOM 520 C C . SER A 1 68 ? -6.756 8.176 -8.093 1.00 67.19 68 SER A C 1
ATOM 522 O O . SER A 1 68 ? -6.583 7.135 -7.461 1.00 67.19 68 SER A O 1
ATOM 524 N N . ILE A 1 69 ? -6.081 8.480 -9.202 1.00 68.25 69 ILE A N 1
ATOM 525 C CA . ILE A 1 69 ? -4.932 7.714 -9.673 1.00 68.25 69 ILE A CA 1
ATOM 526 C C . ILE A 1 69 ? -3.711 8.168 -8.871 1.00 68.25 69 ILE A C 1
ATOM 528 O O . ILE A 1 69 ? -3.381 9.357 -8.799 1.00 68.25 69 ILE A O 1
ATOM 532 N N . ARG A 1 70 ? -3.044 7.211 -8.235 1.00 72.81 70 ARG A N 1
ATOM 533 C CA . ARG A 1 70 ? -1.868 7.411 -7.393 1.00 72.81 70 ARG A CA 1
ATOM 534 C C . ARG A 1 70 ? -0.733 6.530 -7.892 1.00 72.81 70 ARG A C 1
ATOM 536 O O . ARG A 1 70 ? -0.919 5.367 -8.232 1.00 72.81 70 ARG A O 1
ATOM 543 N N . THR A 1 71 ? 0.466 7.087 -7.911 1.00 71.50 71 THR A N 1
ATOM 544 C CA . THR A 1 71 ? 1.697 6.364 -8.237 1.00 71.50 71 THR A CA 1
ATOM 545 C C 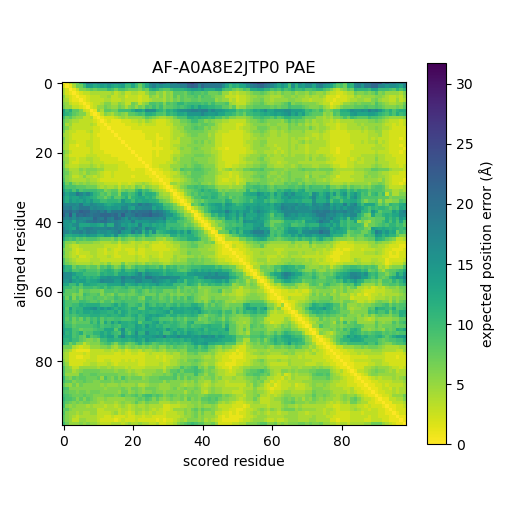. THR A 1 71 ? 2.659 6.470 -7.064 1.00 71.50 71 THR A C 1
ATOM 547 O O . THR A 1 71 ? 2.622 7.452 -6.316 1.00 71.50 71 THR A O 1
ATOM 550 N N . GLY A 1 72 ? 3.570 5.504 -6.934 1.00 67.56 72 GLY A N 1
ATOM 551 C CA . GLY A 1 72 ? 4.746 5.697 -6.086 1.00 67.56 72 GLY A CA 1
ATOM 552 C C . GLY A 1 72 ? 5.508 6.972 -6.509 1.00 67.56 72 GLY A C 1
ATOM 553 O O . GLY A 1 72 ? 5.521 7.297 -7.702 1.00 67.56 72 GLY A O 1
ATOM 554 N N . PRO A 1 73 ? 6.120 7.719 -5.568 1.00 64.88 73 PRO A N 1
ATOM 555 C CA . PRO A 1 73 ? 6.736 9.025 -5.829 1.00 64.88 73 PRO A CA 1
ATOM 556 C C . PRO A 1 73 ? 7.977 8.991 -6.744 1.00 64.88 73 PRO A C 1
ATOM 558 O O . PRO A 1 73 ? 8.428 10.043 -7.183 1.00 64.88 73 PRO A O 1
ATOM 561 N N . GLY A 1 74 ? 8.520 7.814 -7.072 1.00 66.12 74 GLY A N 1
ATOM 562 C CA . GLY A 1 74 ? 9.651 7.636 -7.992 1.00 66.12 74 GLY A CA 1
ATOM 563 C C . GLY A 1 74 ? 10.059 6.164 -8.103 1.00 66.12 74 GLY A C 1
ATOM 564 O O . GLY A 1 74 ? 9.468 5.328 -7.431 1.00 66.12 74 GLY A O 1
ATOM 565 N N . GLU A 1 75 ? 11.075 5.830 -8.907 1.00 66.50 75 GLU A N 1
ATOM 566 C CA . GLU A 1 75 ? 11.555 4.435 -9.070 1.00 66.50 75 GLU A CA 1
ATOM 567 C C . GLU A 1 75 ? 12.081 3.811 -7.768 1.00 66.50 75 GLU A C 1
ATOM 569 O O . GLU A 1 75 ? 11.977 2.608 -7.544 1.00 66.50 75 GLU A O 1
ATOM 574 N N . LYS A 1 76 ? 12.620 4.651 -6.880 1.00 70.56 76 LYS A N 1
ATOM 575 C CA . LYS A 1 76 ? 13.027 4.267 -5.521 1.00 70.56 76 LYS A CA 1
ATOM 576 C C . LYS A 1 76 ? 11.970 4.618 -4.469 1.00 70.56 76 LYS A C 1
ATOM 578 O O . LYS A 1 76 ? 12.111 4.269 -3.308 1.00 70.56 76 LYS A O 1
ATOM 583 N N . GLY A 1 77 ? 10.903 5.300 -4.879 1.00 75.62 77 GLY A N 1
ATOM 584 C CA . GLY A 1 77 ? 9.872 5.824 -3.999 1.00 75.62 77 GLY A CA 1
ATOM 585 C C . GLY A 1 77 ? 8.690 4.878 -3.818 1.00 75.62 77 GLY A C 1
ATOM 586 O O . GLY A 1 77 ? 8.270 4.199 -4.757 1.00 75.62 77 GLY A O 1
ATOM 587 N N . TRP A 1 78 ? 8.091 4.902 -2.632 1.00 85.56 78 TRP A N 1
ATOM 588 C CA . TRP A 1 78 ? 6.874 4.161 -2.315 1.00 85.56 78 TRP A CA 1
ATOM 589 C C . TRP A 1 78 ? 5.803 5.043 -1.666 1.00 85.56 78 TRP A C 1
ATOM 591 O O . TRP A 1 78 ? 6.089 6.127 -1.151 1.00 85.56 78 TRP A O 1
ATOM 601 N N . ALA A 1 79 ? 4.555 4.580 -1.726 1.00 86.25 79 ALA A N 1
ATOM 602 C CA . ALA A 1 79 ? 3.429 5.167 -1.010 1.00 86.25 79 ALA A CA 1
ATOM 603 C C . ALA A 1 79 ? 2.546 4.077 -0.388 1.00 86.25 79 ALA A C 1
ATOM 605 O O . ALA A 1 79 ? 2.345 3.039 -1.014 1.00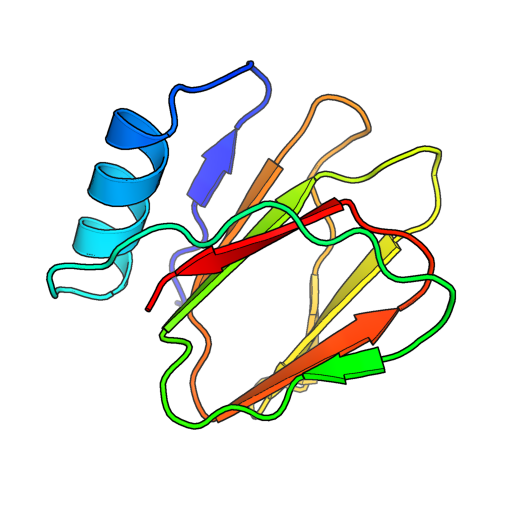 86.25 79 ALA A O 1
ATOM 606 N N . ILE A 1 80 ? 2.006 4.330 0.807 1.00 87.94 80 ILE A N 1
ATOM 607 C CA . ILE A 1 80 ? 0.913 3.549 1.401 1.00 87.94 80 ILE A CA 1
ATOM 608 C C . ILE A 1 80 ? -0.359 4.380 1.284 1.00 87.94 80 ILE A C 1
ATOM 610 O O . ILE A 1 80 ? -0.396 5.544 1.697 1.00 87.94 80 ILE A O 1
ATOM 614 N N . LEU A 1 81 ? -1.384 3.781 0.690 1.00 86.75 81 LEU A N 1
ATOM 615 C CA . LEU A 1 81 ? -2.657 4.422 0.403 1.00 86.75 81 LEU A CA 1
ATOM 616 C C . LEU A 1 81 ? -3.781 3.629 1.076 1.00 86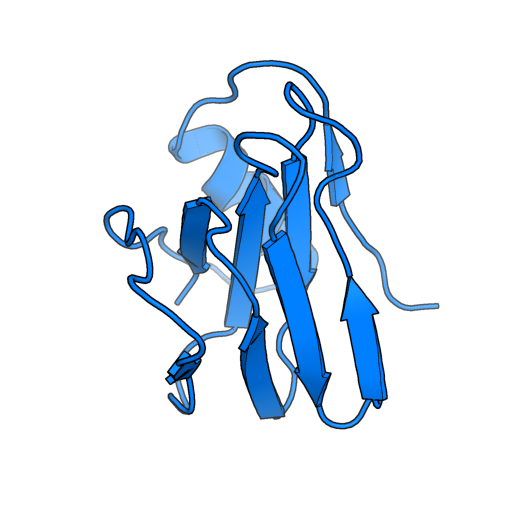.75 81 LEU A C 1
ATOM 618 O O . LEU A 1 81 ? -3.837 2.418 0.859 1.00 86.75 81 LEU A O 1
ATOM 622 N N . PRO A 1 82 ? -4.674 4.264 1.852 1.00 87.06 82 PRO A N 1
ATOM 623 C CA . PRO A 1 82 ? -5.833 3.571 2.395 1.00 87.06 82 PRO A CA 1
ATOM 624 C C . PRO A 1 82 ? -6.810 3.229 1.260 1.00 87.06 82 PRO A C 1
ATOM 626 O O . PRO A 1 82 ? -6.998 4.021 0.335 1.00 87.06 82 PRO A O 1
ATOM 629 N N . ILE A 1 83 ? -7.422 2.047 1.315 1.00 82.56 83 ILE A N 1
ATOM 630 C CA . ILE A 1 83 ? -8.503 1.642 0.411 1.00 82.56 83 ILE A CA 1
ATOM 631 C C . ILE A 1 83 ? -9.816 1.766 1.169 1.00 82.56 83 ILE A C 1
ATOM 633 O O . ILE A 1 83 ? -9.938 1.282 2.290 1.00 82.56 83 ILE A O 1
ATOM 637 N N . VAL A 1 84 ? -10.795 2.414 0.541 1.00 76.25 84 VAL A N 1
ATOM 638 C CA . VAL A 1 84 ? -12.114 2.630 1.148 1.00 76.25 84 VAL A CA 1
ATOM 639 C C . VAL A 1 84 ? -13.187 1.746 0.532 1.00 76.25 84 VAL A C 1
ATOM 641 O O . VAL A 1 84 ? -14.011 1.217 1.268 1.00 76.25 84 VAL A O 1
ATOM 644 N N . GLU A 1 85 ? -13.149 1.511 -0.782 1.00 76.00 85 GLU A N 1
ATOM 645 C CA . GLU A 1 85 ? -14.027 0.523 -1.426 1.00 76.00 85 GLU A CA 1
ATOM 646 C C . GLU A 1 85 ? -13.246 -0.512 -2.236 1.00 76.00 85 GLU A C 1
ATOM 648 O O . GLU A 1 85 ? -13.343 -1.713 -2.002 1.00 76.00 85 GLU A O 1
ATOM 653 N N . ARG A 1 86 ? -12.485 -0.060 -3.237 1.00 77.56 86 ARG A N 1
ATOM 654 C CA . ARG A 1 86 ? -11.713 -0.942 -4.123 1.00 77.56 86 ARG A CA 1
ATOM 655 C C . ARG A 1 86 ? -10.554 -0.203 -4.761 1.00 77.56 86 ARG A C 1
ATOM 657 O O . ARG A 1 86 ? -10.541 1.030 -4.793 1.00 77.56 86 ARG A O 1
ATOM 664 N N . CYS A 1 87 ? -9.617 -0.958 -5.328 1.00 77.81 87 CYS A N 1
ATOM 665 C CA . CYS A 1 87 ? -8.553 -0.386 -6.137 1.00 77.81 87 CYS A CA 1
ATOM 666 C C . CYS A 1 87 ? -8.411 -1.073 -7.498 1.00 77.81 87 CYS A C 1
ATOM 668 O O . CYS A 1 87 ? -8.669 -2.267 -7.658 1.00 77.81 87 CYS A O 1
ATOM 670 N N . THR A 1 88 ? -7.977 -0.300 -8.486 1.00 79.75 88 THR A N 1
ATOM 671 C CA . THR A 1 88 ? -7.648 -0.793 -9.823 1.00 79.75 88 THR A CA 1
ATOM 672 C C . THR A 1 88 ? -6.174 -0.549 -10.081 1.00 79.75 88 THR A C 1
ATOM 674 O O . THR A 1 88 ? -5.679 0.560 -9.888 1.00 79.75 88 THR A O 1
ATOM 677 N N . LEU A 1 89 ? -5.457 -1.581 -10.514 1.00 77.94 89 LEU A N 1
ATOM 678 C CA . LEU A 1 89 ? -4.028 -1.512 -10.797 1.00 77.94 89 LEU A CA 1
ATOM 679 C C . LEU A 1 89 ? -3.821 -1.312 -12.299 1.00 77.94 89 LEU A C 1
ATOM 681 O O . LEU A 1 89 ? -4.409 -2.029 -13.105 1.00 77.94 89 LEU A O 1
ATOM 685 N N . PHE A 1 90 ? -2.955 -0.375 -12.675 1.00 75.56 90 PHE A N 1
ATOM 686 C CA . PHE A 1 90 ? -2.638 -0.041 -14.064 1.00 75.56 90 PHE A CA 1
ATOM 687 C C . PHE A 1 90 ? -1.148 -0.200 -14.321 1.00 75.56 90 PHE A C 1
ATOM 689 O O . PHE A 1 90 ? -0.334 0.262 -13.523 1.00 75.56 90 PHE A O 1
ATOM 696 N N . GLY A 1 91 ? -0.777 -0.767 -15.470 1.00 74.06 91 GLY A N 1
ATOM 697 C CA . GLY A 1 91 ? 0.626 -0.962 -15.841 1.00 74.06 91 GLY A CA 1
ATOM 698 C C . GLY A 1 91 ? 1.269 -2.124 -15.084 1.00 74.06 91 GLY A C 1
ATOM 699 O O . GLY A 1 91 ? 0.697 -3.213 -15.045 1.00 74.06 91 GLY A O 1
ATOM 700 N N . GLN A 1 92 ? 2.463 -1.898 -14.522 1.00 76.19 92 GLN A N 1
ATOM 701 C CA . GLN A 1 92 ? 3.236 -2.904 -13.778 1.00 76.19 92 GLN A CA 1
ATOM 702 C C . GLN A 1 92 ? 3.796 -2.348 -12.446 1.00 76.19 92 GLN A C 1
ATOM 704 O O . GLN A 1 92 ? 5.006 -2.386 -12.216 1.00 76.19 92 GLN A O 1
ATOM 709 N N . PRO A 1 93 ? 2.957 -1.798 -11.544 1.00 77.31 93 PRO A N 1
ATOM 710 C CA . PRO A 1 93 ? 3.424 -1.411 -10.221 1.00 77.31 93 PRO A CA 1
ATOM 711 C C . PRO A 1 93 ? 3.772 -2.662 -9.407 1.00 77.31 93 PRO A C 1
ATOM 713 O O . PRO A 1 93 ? 3.088 -3.686 -9.495 1.00 77.31 93 PRO A O 1
ATOM 716 N N . LEU A 1 94 ? 4.797 -2.558 -8.560 1.00 79.56 94 LEU A N 1
ATOM 717 C CA . LEU A 1 94 ? 4.967 -3.516 -7.477 1.00 79.56 94 LEU A CA 1
ATOM 718 C C . LEU A 1 94 ? 3.991 -3.129 -6.370 1.00 79.56 94 LEU A C 1
ATOM 720 O O . LEU A 1 94 ? 4.075 -2.016 -5.837 1.00 79.56 94 LEU A O 1
ATOM 724 N N . VAL A 1 95 ? 3.086 -4.044 -6.032 1.00 81.56 95 VAL A N 1
ATOM 725 C CA . VAL A 1 95 ? 2.083 -3.814 -4.994 1.00 81.56 95 VAL A CA 1
ATOM 726 C C . VAL A 1 95 ? 2.172 -4.838 -3.876 1.00 81.56 95 VAL A C 1
ATOM 728 O O . VAL A 1 95 ? 2.515 -6.006 -4.081 1.00 81.56 95 VAL A O 1
ATOM 731 N N . ARG A 1 96 ? 1.843 -4.376 -2.673 1.00 85.12 96 ARG A N 1
ATOM 732 C CA . ARG A 1 96 ? 1.555 -5.226 -1.516 1.00 85.12 96 ARG A CA 1
ATOM 733 C C . ARG A 1 96 ? 0.279 -4.720 -0.867 1.00 85.12 96 ARG A C 1
ATOM 735 O O . ARG A 1 96 ? 0.058 -3.511 -0.817 1.00 85.12 96 ARG A O 1
ATOM 742 N N . PHE A 1 97 ? -0.556 -5.632 -0.403 1.00 87.12 97 PHE A N 1
ATOM 743 C CA . PHE A 1 97 ? -1.814 -5.293 0.250 1.00 87.12 97 PHE A C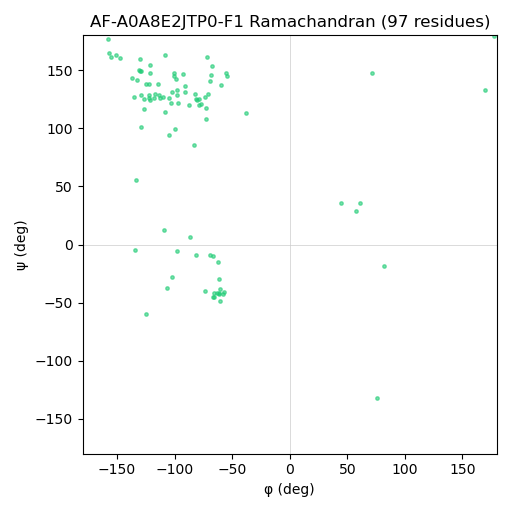A 1
ATOM 744 C C . PHE A 1 97 ? -1.667 -5.401 1.757 1.00 87.12 97 PHE A C 1
ATOM 746 O O . PHE A 1 97 ? -0.915 -6.243 2.236 1.00 87.12 97 PHE A O 1
ATOM 753 N N . PHE A 1 98 ? -2.386 -4.553 2.479 1.00 88.62 98 PHE A N 1
ATOM 754 C CA . PHE A 1 98 ? -2.533 -4.645 3.923 1.00 88.62 98 PHE A CA 1
ATOM 755 C C . PHE A 1 98 ? -3.967 -5.062 4.237 1.00 88.62 98 PHE A C 1
ATOM 757 O O . PHE A 1 98 ? -4.904 -4.425 3.739 1.00 88.62 98 PHE A O 1
ATOM 764 N N . ARG A 1 99 ? -4.124 -6.125 5.023 1.00 87.38 99 ARG A N 1
ATOM 765 C CA . ARG A 1 99 ? -5.416 -6.675 5.457 1.00 87.38 99 ARG A CA 1
ATOM 766 C C . ARG A 1 99 ? -5.573 -6.626 6.961 1.00 87.38 99 ARG A C 1
ATOM 768 O O . ARG A 1 99 ? -4.530 -6.748 7.637 1.00 87.38 99 ARG A O 1
#

Secondary structure (DSSP, 8-state):
----EEE-S---HHHHHHHHHHHHTS---BPPPEE-SS--EE--TT--EEEEE--TT-EEEEEETTTEEE--SSTT-EEEEE-SSEEEEEES-EEEEE-